Protein AF-A0A7S3Y8W8-F1 (afdb_monomer_lite)

Organism: NCBI:txid91324

Sequence (110 aa):
PFAQHHRILQPPSGIPAGCDTPGVSMASREVLGEGTWRLPPSQFPADFIAEGVDQTRGWFYTLLVISVALFNTAPYKNVIATGIVLASDGRKMSKRLKNYTPPDELLNLH

Secondary structure (DSSP, 8-state):
--------PPPPS---TTSS-TTTTT------TTT-----GGG-SEEEEEEEGGGGGTHHHHHHHHHHHHHSS-SEEEEEEE-PPBPTTSSBP-TTTT-S--HHHHHTT-

pLDDT: mean 71.39, std 23.35, range [25.2, 94.06]

Structure (mmCIF, N/CA/C/O backbone):
data_AF-A0A7S3Y8W8-F1
#
_entry.id   AF-A0A7S3Y8W8-F1
#
loop_
_atom_site.group_PDB
_atom_site.id
_atom_site.type_symbol
_atom_site.label_atom_id
_atom_site.label_alt_id
_atom_site.label_comp_id
_atom_site.label_asym_id
_atom_site.label_entity_id
_atom_site.label_se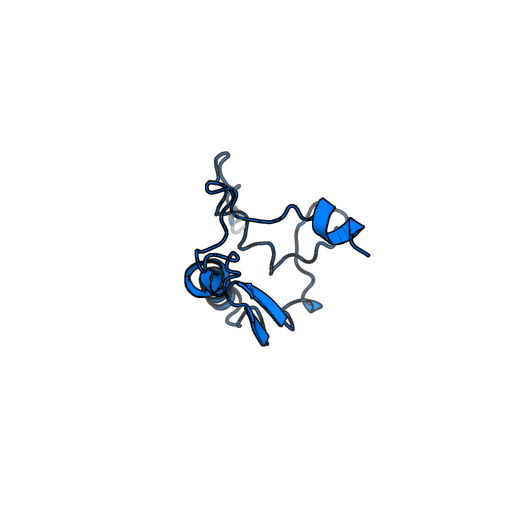q_id
_atom_site.pdbx_PDB_ins_code
_atom_site.Cartn_x
_atom_site.Cartn_y
_atom_site.Cartn_z
_atom_site.occupancy
_atom_site.B_iso_or_equiv
_atom_site.auth_seq_id
_atom_site.auth_comp_id
_atom_site.auth_asym_id
_atom_site.auth_atom_id
_atom_site.pdbx_PDB_model_num
ATOM 1 N N . PRO A 1 1 ? 0.796 9.414 46.613 1.00 37.84 1 PRO A N 1
ATOM 2 C CA . PRO A 1 1 ? 1.407 8.085 46.840 1.00 37.84 1 PRO A CA 1
ATOM 3 C C . PRO A 1 1 ? 0.694 6.985 46.028 1.00 37.84 1 PRO A C 1
ATOM 5 O O . PRO A 1 1 ? -0.237 6.387 46.543 1.00 37.84 1 PRO A O 1
ATOM 8 N N . PHE A 1 2 ? 1.076 6.805 44.752 1.00 26.61 2 PHE A N 1
ATOM 9 C CA . PHE A 1 2 ? 1.411 5.521 44.094 1.00 26.61 2 PHE A CA 1
ATOM 10 C C . PHE A 1 2 ? 1.720 5.790 42.595 1.00 26.61 2 PHE A C 1
ATOM 12 O O . PHE A 1 2 ? 0.824 6.094 41.818 1.00 26.61 2 PHE A O 1
ATOM 19 N N . ALA A 1 3 ? 3.018 5.775 42.258 1.00 30.55 3 ALA A N 1
ATOM 20 C CA . ALA A 1 3 ? 3.681 5.589 40.949 1.00 30.55 3 ALA A CA 1
ATOM 21 C C . ALA A 1 3 ? 3.063 6.213 39.669 1.00 30.55 3 ALA A C 1
ATOM 23 O O . ALA A 1 3 ? 2.255 5.613 38.973 1.00 30.55 3 ALA A O 1
ATOM 24 N N . GLN A 1 4 ? 3.489 7.415 39.267 1.00 38.75 4 GLN A N 1
ATOM 25 C CA . GLN A 1 4 ? 4.449 7.616 38.160 1.00 38.75 4 GLN A CA 1
ATOM 26 C C . GLN A 1 4 ? 5.259 6.364 37.760 1.00 38.75 4 GLN A C 1
ATOM 28 O O . GLN A 1 4 ? 6.075 5.925 38.559 1.00 38.75 4 GLN A O 1
ATOM 33 N N . HIS A 1 5 ? 5.092 5.866 36.522 1.00 31.88 5 HIS A N 1
ATOM 34 C CA . HIS A 1 5 ? 6.131 5.336 35.603 1.00 31.88 5 HIS A CA 1
ATOM 35 C C . HIS A 1 5 ? 5.506 4.491 34.470 1.00 31.88 5 HIS A C 1
ATOM 37 O O . HIS A 1 5 ? 5.508 3.269 34.515 1.00 31.88 5 HIS A O 1
ATOM 43 N N . HIS A 1 6 ? 5.066 5.137 33.388 1.00 30.08 6 HIS A N 1
ATOM 44 C CA . HIS A 1 6 ? 5.037 4.499 32.067 1.00 30.08 6 HIS A CA 1
ATOM 45 C C . HIS A 1 6 ? 5.811 5.395 31.107 1.00 30.08 6 HIS A C 1
ATOM 47 O O . HIS A 1 6 ? 5.281 6.276 30.437 1.00 30.08 6 HIS A O 1
ATOM 53 N N . ARG A 1 7 ? 7.132 5.214 31.150 1.00 25.20 7 ARG A N 1
ATOM 54 C CA . ARG A 1 7 ? 8.101 5.816 30.242 1.00 25.20 7 ARG A CA 1
ATOM 55 C C . ARG A 1 7 ? 7.821 5.253 28.847 1.00 25.20 7 ARG A C 1
ATOM 57 O O . ARG A 1 7 ? 8.184 4.114 28.572 1.00 25.20 7 ARG A O 1
ATOM 64 N N . ILE A 1 8 ? 7.172 6.029 27.980 1.00 35.06 8 ILE A N 1
ATOM 65 C CA . ILE A 1 8 ? 7.236 5.766 26.541 1.00 35.06 8 ILE A CA 1
ATOM 66 C C . ILE A 1 8 ? 8.692 6.023 26.162 1.00 35.06 8 ILE A C 1
ATOM 68 O O . ILE A 1 8 ? 9.190 7.143 26.275 1.00 35.06 8 ILE A O 1
ATOM 72 N N . LEU A 1 9 ? 9.400 4.943 25.851 1.00 35.66 9 LEU A N 1
ATOM 73 C CA . LEU A 1 9 ? 10.783 4.971 25.409 1.00 35.66 9 LEU A CA 1
ATOM 74 C C . LEU A 1 9 ? 10.871 5.903 24.196 1.00 35.66 9 LEU A C 1
ATOM 76 O O . LEU A 1 9 ? 10.169 5.697 23.207 1.00 35.66 9 LEU A O 1
ATOM 80 N N . GLN A 1 10 ? 11.714 6.933 24.277 1.00 36.91 10 GLN A N 1
ATOM 81 C CA . GLN A 1 10 ? 12.126 7.649 23.075 1.00 36.91 10 GLN A CA 1
ATOM 82 C C . GLN A 1 10 ? 12.764 6.625 22.126 1.00 36.91 10 GLN A C 1
ATOM 84 O O . GLN A 1 10 ? 13.590 5.827 22.588 1.00 36.91 10 GLN A O 1
ATOM 89 N N . PRO A 1 11 ? 12.394 6.596 20.836 1.00 39.81 11 PRO A N 1
ATOM 90 C CA . PRO A 1 11 ? 13.070 5.724 19.893 1.00 39.81 11 PRO A CA 1
ATOM 91 C C . PRO A 1 11 ? 14.560 6.106 19.838 1.00 39.81 11 PRO A C 1
ATOM 93 O O . PRO A 1 11 ? 14.874 7.296 19.735 1.00 39.81 11 PRO A O 1
ATOM 96 N N . PRO A 1 12 ? 15.489 5.139 19.933 1.00 35.09 12 PRO A N 1
ATOM 97 C CA . PRO A 1 12 ? 16.913 5.425 19.838 1.00 35.09 12 PRO A CA 1
ATOM 98 C C . PRO A 1 12 ? 17.249 5.997 18.455 1.00 35.09 12 PRO A C 1
ATOM 100 O O . PRO A 1 12 ? 16.718 5.564 17.431 1.00 35.09 12 PRO A O 1
ATOM 103 N N . SER A 1 13 ? 18.148 6.979 18.431 1.00 41.50 13 SER A N 1
ATOM 104 C CA . SER A 1 13 ? 18.689 7.585 17.216 1.00 41.50 13 SER A CA 1
ATOM 105 C C . SER A 1 13 ? 19.415 6.528 16.377 1.00 41.50 13 SER A C 1
ATOM 107 O O . SER A 1 13 ? 20.529 6.130 16.715 1.00 41.50 13 SER A O 1
ATOM 109 N N . GLY A 1 14 ? 18.776 6.056 15.305 1.00 46.47 14 GLY A N 1
ATOM 110 C CA . GLY A 1 14 ? 19.354 5.050 14.404 1.00 46.47 14 GLY A CA 1
ATOM 111 C C . GLY A 1 14 ? 18.344 4.083 13.789 1.00 46.47 14 GLY A C 1
ATOM 112 O O . GLY A 1 14 ? 18.659 2.910 13.607 1.00 46.47 14 GLY A O 1
ATOM 113 N N . ILE A 1 15 ? 17.128 4.542 13.496 1.00 44.66 15 ILE A N 1
ATOM 114 C CA . ILE A 1 15 ? 16.093 3.700 12.902 1.00 44.66 15 ILE A CA 1
ATOM 115 C C . ILE A 1 15 ? 16.421 3.422 11.416 1.00 44.66 15 ILE A C 1
ATOM 117 O O . ILE A 1 15 ? 16.623 4.368 10.654 1.00 44.66 15 ILE A O 1
ATOM 121 N N . PRO A 1 16 ? 16.477 2.150 10.970 1.00 35.19 16 PRO A N 1
ATOM 122 C CA . PRO A 1 16 ? 16.661 1.819 9.560 1.00 35.19 16 PRO A CA 1
ATOM 123 C C . PRO A 1 16 ? 15.458 2.307 8.743 1.00 35.19 16 PRO A C 1
ATOM 125 O O . PRO A 1 16 ? 14.317 2.123 9.157 1.00 35.19 16 PRO A O 1
ATOM 128 N N . ALA A 1 17 ? 15.712 2.868 7.557 1.00 43.25 17 ALA A N 1
ATOM 129 C CA . ALA A 1 17 ? 14.753 3.568 6.683 1.00 43.25 17 ALA A CA 1
ATOM 130 C C . ALA A 1 17 ? 13.487 2.779 6.244 1.00 43.25 17 ALA A C 1
ATOM 132 O O . ALA A 1 17 ? 12.694 3.279 5.454 1.00 43.25 17 ALA A O 1
ATOM 133 N N . GLY A 1 18 ? 13.284 1.550 6.731 1.00 37.81 18 GLY A N 1
ATOM 134 C CA . GLY A 1 18 ? 12.062 0.754 6.558 1.00 37.81 18 GLY A CA 1
ATOM 135 C C . GLY A 1 18 ? 11.127 0.727 7.778 1.00 37.81 18 GLY A C 1
ATOM 136 O O . GLY A 1 18 ? 10.126 0.021 7.752 1.00 37.81 18 GLY A O 1
ATOM 137 N N . CYS A 1 19 ? 11.453 1.442 8.858 1.00 38.16 19 CYS A N 1
ATOM 138 C CA . CYS A 1 19 ? 10.683 1.465 10.109 1.00 38.16 19 CYS A CA 1
ATOM 139 C C . CYS A 1 19 ? 9.797 2.721 10.259 1.00 38.16 19 CYS A C 1
ATOM 141 O O . CYS A 1 19 ? 8.953 2.768 11.149 1.00 38.16 19 CYS A O 1
ATOM 143 N N . ASP A 1 20 ? 9.902 3.704 9.363 1.00 41.28 20 ASP A N 1
ATOM 144 C CA . ASP A 1 20 ? 9.095 4.935 9.439 1.00 41.28 20 ASP A CA 1
ATOM 145 C C . ASP A 1 20 ? 7.639 4.760 8.967 1.00 41.28 20 ASP A C 1
ATOM 147 O O . ASP A 1 20 ? 6.811 5.659 9.108 1.00 41.28 20 ASP A O 1
ATOM 151 N N . THR A 1 21 ? 7.277 3.604 8.413 1.00 48.03 21 THR A N 1
ATOM 152 C CA . THR A 1 21 ? 5.983 3.438 7.738 1.00 48.03 21 THR A CA 1
ATOM 153 C C . THR A 1 21 ? 4.782 3.062 8.621 1.00 48.03 21 THR A C 1
ATOM 155 O O . THR A 1 21 ? 3.674 3.437 8.235 1.00 48.03 21 THR A O 1
ATOM 158 N N . PRO A 1 22 ? 4.875 2.409 9.806 1.00 41.25 22 PRO A N 1
ATOM 159 C CA . PRO A 1 22 ? 3.668 2.069 10.573 1.00 41.25 22 PRO A CA 1
ATOM 160 C C . PRO A 1 22 ? 2.848 3.305 10.976 1.00 41.25 22 PRO A C 1
ATOM 162 O O . PRO A 1 22 ? 1.639 3.211 11.156 1.00 41.25 22 PRO A O 1
ATOM 165 N N . GLY A 1 23 ? 3.492 4.473 11.076 1.00 39.59 23 GLY A N 1
ATOM 166 C CA . GLY A 1 23 ? 2.839 5.727 11.444 1.00 39.59 23 GLY A CA 1
ATOM 167 C C . GLY A 1 23 ? 2.021 6.380 10.330 1.00 39.59 23 GLY A C 1
ATOM 168 O O . GLY A 1 23 ? 1.157 7.187 10.639 1.00 39.59 23 GLY A O 1
ATOM 169 N N . VAL A 1 24 ? 2.232 6.049 9.050 1.00 45.81 24 VAL A N 1
ATOM 170 C CA . VAL A 1 24 ? 1.633 6.832 7.947 1.00 45.81 24 VAL A CA 1
ATOM 171 C C . VAL A 1 24 ? 0.131 6.560 7.791 1.00 45.81 24 VAL A C 1
ATOM 173 O O . VAL A 1 24 ? -0.632 7.483 7.529 1.00 45.81 24 VAL A O 1
ATOM 176 N N . SER A 1 25 ? -0.332 5.333 8.055 1.00 42.06 25 SER A N 1
ATOM 177 C CA . SER A 1 25 ? -1.772 5.012 8.069 1.00 42.06 25 SER A CA 1
ATOM 178 C C . SER A 1 25 ? -2.460 5.470 9.360 1.00 42.06 25 SER A C 1
ATOM 180 O O . SER A 1 25 ? -3.680 5.577 9.400 1.00 42.06 25 SER A O 1
ATOM 182 N N . MET A 1 26 ? -1.680 5.720 10.412 1.00 43.25 26 MET A N 1
ATOM 183 C CA . MET A 1 26 ? -2.128 6.152 11.735 1.00 43.25 26 MET A CA 1
ATOM 184 C C . MET A 1 26 ? -1.761 7.618 12.000 1.00 43.25 26 MET A C 1
ATOM 186 O O . MET A 1 26 ? -1.614 8.019 13.147 1.00 43.25 26 MET A O 1
ATOM 190 N N . ALA A 1 27 ? -1.587 8.448 10.974 1.00 44.88 27 ALA A N 1
ATOM 191 C CA . ALA A 1 27 ? -1.291 9.859 11.187 1.00 44.88 27 ALA A CA 1
ATOM 192 C C . ALA A 1 27 ? -1.805 10.713 10.028 1.00 44.88 27 ALA A C 1
ATOM 194 O O . ALA A 1 27 ? -1.011 11.233 9.242 1.00 44.88 27 ALA A O 1
ATOM 195 N N . SER A 1 28 ? -3.121 10.944 9.941 1.00 46.56 28 SER A N 1
ATOM 196 C CA . SER A 1 28 ? -3.532 12.242 9.395 1.00 46.56 28 SER A CA 1
ATOM 197 C C . SER A 1 28 ? -3.226 13.274 10.483 1.00 46.56 28 SER A C 1
ATOM 199 O O . SER A 1 28 ? -3.721 13.217 11.606 1.00 46.56 28 SER A O 1
ATOM 201 N N . ARG A 1 29 ? -2.232 14.112 10.197 1.00 46.84 29 ARG A N 1
ATOM 202 C CA . ARG A 1 29 ? -1.566 14.960 11.185 1.00 46.84 29 ARG A CA 1
ATOM 203 C C . ARG A 1 29 ? -2.459 16.148 11.510 1.00 46.84 29 ARG A C 1
ATOM 205 O O . ARG A 1 29 ? -2.615 17.031 10.676 1.00 46.84 29 ARG A O 1
ATOM 212 N N . GLU A 1 30 ? -2.965 16.203 12.732 1.00 46.75 30 GLU A N 1
ATOM 213 C CA . GLU A 1 30 ? -3.500 17.433 13.302 1.00 46.75 30 GLU A CA 1
ATOM 214 C C . GLU A 1 30 ? -2.569 17.866 14.436 1.00 46.75 30 GLU A C 1
ATOM 216 O O . GLU A 1 30 ? -2.357 17.134 15.405 1.00 46.75 30 GLU A O 1
ATOM 221 N N . VAL A 1 31 ? -1.931 19.029 14.279 1.00 48.44 31 VAL A N 1
ATOM 222 C CA . VAL A 1 31 ? -1.141 19.643 15.351 1.00 48.44 31 VAL A CA 1
ATOM 223 C C . VAL A 1 31 ? -2.139 20.300 16.292 1.00 48.44 31 VAL A C 1
ATOM 225 O O . VAL A 1 31 ? -2.433 21.487 16.174 1.00 48.44 31 VAL A O 1
ATOM 228 N N . LEU A 1 32 ? -2.687 19.518 17.220 1.00 45.47 32 LEU A N 1
ATOM 229 C CA . LEU A 1 32 ? -3.290 20.098 18.409 1.00 45.47 32 LEU A CA 1
ATOM 230 C C . LEU A 1 32 ? -2.127 20.759 19.150 1.00 45.47 32 LEU A C 1
ATOM 232 O O . LEU A 1 32 ? -1.188 20.078 19.570 1.00 45.47 32 LEU A O 1
ATOM 236 N N . GLY A 1 33 ? -2.116 22.097 19.160 1.00 45.78 33 GLY A N 1
ATOM 237 C CA . GLY A 1 33 ? -1.098 22.890 19.849 1.00 45.78 33 GLY A CA 1
ATOM 238 C C . GLY A 1 33 ? -0.836 22.296 21.231 1.00 45.78 33 GLY A C 1
ATOM 239 O O . GLY A 1 33 ? -1.769 21.775 21.831 1.00 45.78 33 GLY A O 1
ATOM 240 N N . GLU A 1 34 ? 0.421 22.339 21.684 1.00 40.91 34 GLU A N 1
ATOM 241 C CA . GLU A 1 34 ? 0.983 21.558 22.808 1.00 40.91 34 GLU A CA 1
ATOM 242 C C . GLU A 1 34 ? 1.672 20.234 22.397 1.00 40.91 34 GLU A C 1
ATOM 244 O O . GLU A 1 34 ? 1.531 19.234 23.088 1.00 40.91 34 GLU A O 1
ATOM 249 N N . GLY A 1 35 ? 2.423 20.179 21.284 1.00 50.34 35 GLY A N 1
ATOM 250 C CA . GLY A 1 35 ? 3.503 19.188 21.053 1.00 50.34 35 GLY A CA 1
ATOM 251 C C . GLY A 1 35 ? 3.177 17.693 21.244 1.00 50.34 35 GLY A C 1
ATOM 252 O O . GLY A 1 35 ? 4.092 16.881 21.399 1.00 50.34 35 GLY A O 1
ATOM 253 N N . THR A 1 36 ? 1.899 17.316 21.262 1.00 47.00 36 THR A N 1
ATOM 254 C CA . THR A 1 36 ? 1.427 15.975 21.599 1.00 47.00 36 THR A CA 1
ATOM 255 C C . THR A 1 36 ? 0.841 15.330 20.354 1.00 47.00 36 THR A C 1
ATOM 257 O O . THR A 1 36 ? -0.157 15.768 19.793 1.00 47.00 36 THR A O 1
ATOM 260 N N . TRP A 1 37 ? 1.494 14.264 19.896 1.00 52.66 37 TRP A N 1
ATOM 261 C CA . TRP A 1 37 ? 1.095 13.526 18.702 1.00 52.66 37 TRP A CA 1
ATOM 262 C C . TRP A 1 37 ? 0.005 12.520 19.066 1.00 52.66 37 TRP A C 1
ATOM 264 O O . TRP A 1 37 ? 0.295 11.435 19.575 1.00 52.66 37 TRP A O 1
ATOM 274 N N . ARG A 1 38 ? -1.259 12.879 18.842 1.00 52.94 38 ARG A N 1
ATOM 275 C CA . ARG A 1 38 ? -2.385 11.951 18.983 1.00 52.94 38 ARG A CA 1
ATOM 276 C C . ARG A 1 38 ? -3.221 11.951 17.718 1.00 52.94 38 ARG A C 1
ATOM 278 O O . ARG A 1 38 ? -3.529 13.003 17.174 1.00 52.94 38 ARG A O 1
ATOM 285 N N . LEU A 1 39 ? -3.6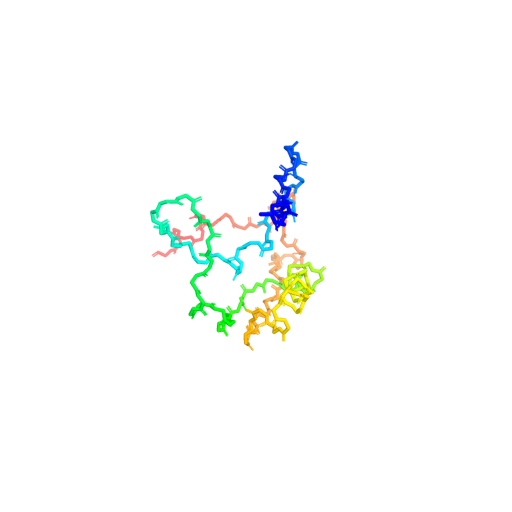06 10.755 17.292 1.00 53.88 39 LEU A N 1
ATOM 286 C CA . LEU A 1 39 ? -4.674 10.590 16.323 1.00 53.88 39 LEU A CA 1
ATOM 287 C C . LEU A 1 39 ? -5.985 11.100 16.922 1.00 53.88 39 LEU A C 1
ATOM 289 O O . LEU A 1 39 ? -6.341 10.653 18.020 1.00 53.88 39 LEU A O 1
ATOM 293 N N . PRO A 1 40 ? -6.730 11.976 16.233 1.00 56.62 40 PRO A N 1
ATOM 294 C CA . PRO A 1 40 ? -8.103 12.228 16.619 1.00 56.62 40 PRO A CA 1
ATOM 295 C C . PRO A 1 40 ? -8.902 10.920 16.448 1.00 56.62 40 PRO A C 1
ATOM 297 O O . PRO A 1 40 ? -8.798 10.260 15.409 1.00 56.62 40 PRO A O 1
ATOM 300 N N . PRO A 1 41 ? -9.699 10.510 17.452 1.00 61.56 41 PRO A N 1
ATOM 301 C CA . PRO A 1 41 ? -10.394 9.220 17.441 1.00 61.56 41 PRO A CA 1
ATOM 302 C C . PRO A 1 41 ? -11.383 9.045 16.275 1.00 61.56 41 PRO A C 1
ATOM 304 O O . PRO A 1 41 ? -11.795 7.926 15.998 1.00 61.56 41 PRO A O 1
ATOM 307 N N . SER A 1 42 ? -11.743 10.120 15.568 1.00 70.75 42 SER A N 1
ATOM 308 C CA . SER A 1 42 ? -12.631 10.097 14.399 1.00 70.75 42 SER A CA 1
ATOM 309 C C . SER A 1 42 ? -11.992 9.564 13.111 1.00 70.75 42 SER A C 1
ATOM 311 O O . SER A 1 42 ? -12.713 9.333 12.145 1.00 70.75 42 SER A O 1
ATOM 313 N N . GLN A 1 43 ? -10.671 9.372 13.069 1.00 74.56 43 GLN A N 1
ATOM 314 C CA . GLN A 1 43 ? -9.950 8.969 11.851 1.00 74.56 43 GLN A CA 1
ATOM 315 C C . GLN A 1 43 ? -9.556 7.485 11.820 1.00 74.56 43 GLN A C 1
ATOM 317 O O . GLN A 1 43 ? -8.940 7.026 10.860 1.00 74.56 43 GLN A O 1
ATOM 322 N N . PHE A 1 44 ? -9.902 6.724 12.860 1.00 82.44 44 PHE A N 1
ATOM 323 C CA . PHE A 1 44 ? -9.611 5.298 12.959 1.00 82.44 44 PHE A CA 1
ATOM 324 C C . PHE A 1 44 ? -10.904 4.501 13.197 1.00 82.44 44 PHE A C 1
ATOM 326 O O . PHE A 1 44 ? -11.671 4.858 14.094 1.00 82.44 44 PHE A O 1
ATOM 333 N N . PRO A 1 45 ? -11.145 3.398 12.464 1.00 88.38 45 PRO A N 1
ATOM 334 C CA . PRO A 1 45 ? -10.314 2.834 11.393 1.00 88.38 45 PRO A CA 1
ATOM 335 C C . PRO A 1 45 ? -10.456 3.587 10.059 1.00 88.38 45 PRO A C 1
ATOM 337 O O . PRO A 1 45 ? -11.526 4.115 9.752 1.00 88.38 45 PRO A O 1
ATOM 340 N N . ALA A 1 46 ? -9.392 3.586 9.249 1.00 87.50 46 ALA A N 1
ATOM 341 C CA . ALA A 1 46 ? -9.363 4.253 7.948 1.00 87.50 46 ALA A CA 1
ATOM 342 C C . ALA A 1 46 ? -10.360 3.622 6.960 1.00 87.50 46 ALA A C 1
ATOM 344 O O . ALA A 1 46 ? -10.544 2.403 6.937 1.00 87.50 46 ALA A O 1
ATOM 345 N N . ASP A 1 47 ? -10.989 4.427 6.103 1.00 88.44 47 ASP A N 1
ATOM 346 C CA . ASP A 1 47 ? -11.975 3.904 5.152 1.00 88.44 47 ASP A CA 1
ATOM 347 C C . ASP A 1 47 ? -11.337 3.081 4.026 1.00 88.44 47 ASP A C 1
ATOM 349 O O . ASP A 1 47 ? -11.898 2.055 3.635 1.00 88.44 47 ASP A O 1
ATOM 353 N N . PHE A 1 48 ? -10.155 3.469 3.536 1.00 89.25 48 PHE A N 1
ATOM 354 C CA . PHE A 1 48 ? -9.412 2.695 2.543 1.00 89.25 48 PHE A CA 1
ATOM 355 C C . PHE A 1 48 ? -7.893 2.899 2.629 1.00 89.25 48 PHE A C 1
ATOM 357 O O . PHE A 1 48 ? -7.414 3.923 3.110 1.00 89.25 48 PHE A O 1
ATOM 364 N N . ILE A 1 49 ? -7.145 1.929 2.102 1.00 90.75 49 ILE A N 1
ATOM 365 C CA . ILE A 1 49 ? -5.710 2.017 1.807 1.00 90.75 49 ILE A CA 1
ATOM 366 C C . ILE A 1 49 ? -5.461 1.478 0.393 1.00 90.75 49 ILE A C 1
ATOM 368 O O . ILE A 1 49 ? -6.100 0.506 -0.015 1.00 90.75 49 ILE A O 1
ATOM 372 N N . ALA A 1 50 ? -4.569 2.111 -0.371 1.00 92.38 50 ALA A N 1
ATOM 373 C CA . ALA A 1 50 ? -4.283 1.731 -1.753 1.00 92.38 50 ALA A CA 1
ATOM 374 C C . ALA A 1 50 ? -2.775 1.721 -2.012 1.00 92.38 50 ALA A C 1
ATOM 376 O O . ALA A 1 50 ? -2.152 2.775 -2.019 1.00 92.38 50 ALA A O 1
ATOM 377 N N . GLU A 1 51 ? -2.199 0.539 -2.222 1.00 93.81 51 GLU A N 1
ATOM 378 C CA . GLU A 1 51 ? -0.753 0.357 -2.406 1.00 93.81 51 GLU A CA 1
ATOM 379 C C . GLU A 1 51 ? -0.443 -0.861 -3.287 1.00 93.81 51 GLU A C 1
ATOM 381 O O . GLU A 1 51 ? -1.323 -1.666 -3.604 1.00 93.81 51 GLU A O 1
ATOM 386 N N . GLY A 1 52 ? 0.827 -1.011 -3.671 1.00 92.25 52 GLY A N 1
ATOM 387 C CA . GLY A 1 52 ? 1.319 -2.169 -4.422 1.00 92.25 52 GLY A CA 1
ATOM 388 C C . GLY A 1 52 ? 1.151 -3.499 -3.679 1.00 92.25 52 GLY A C 1
ATOM 389 O O . GLY A 1 52 ? 1.270 -3.582 -2.455 1.00 92.25 52 GLY A O 1
ATOM 390 N N . VAL A 1 53 ? 0.908 -4.580 -4.425 1.00 92.38 53 VAL A N 1
ATOM 391 C CA . VAL A 1 53 ? 0.702 -5.942 -3.892 1.00 92.38 53 VAL A CA 1
ATOM 392 C C . VAL A 1 53 ? 1.870 -6.455 -3.038 1.00 92.38 53 VAL A C 1
ATOM 394 O O . VAL A 1 53 ? 1.680 -7.283 -2.144 1.00 92.38 53 VAL A O 1
ATOM 397 N N . ASP A 1 54 ? 3.080 -5.942 -3.255 1.00 89.69 54 ASP A N 1
ATOM 398 C CA . ASP A 1 54 ? 4.265 -6.243 -2.451 1.00 89.69 54 ASP A CA 1
ATOM 399 C C . ASP A 1 54 ? 4.132 -5.798 -0.983 1.00 89.69 54 ASP A C 1
ATOM 401 O O . ASP A 1 54 ? 4.775 -6.381 -0.107 1.00 89.69 54 ASP A O 1
ATOM 405 N N . GLN A 1 55 ? 3.228 -4.861 -0.680 1.00 90.88 55 GLN A N 1
ATOM 406 C CA . GLN A 1 55 ? 2.973 -4.380 0.681 1.00 90.88 55 GLN A CA 1
ATOM 407 C C . GLN A 1 55 ? 2.160 -5.352 1.548 1.00 90.88 55 GLN A C 1
ATOM 409 O O . GLN A 1 55 ? 2.135 -5.207 2.772 1.00 90.88 55 GLN A O 1
ATOM 414 N N . THR A 1 56 ? 1.581 -6.405 0.962 1.00 88.94 56 THR A N 1
ATOM 415 C CA . THR A 1 56 ? 0.867 -7.467 1.701 1.00 88.94 56 THR A CA 1
ATOM 416 C C . THR A 1 56 ? 1.753 -8.203 2.706 1.00 88.94 56 THR A C 1
ATOM 418 O O . THR A 1 56 ? 1.288 -8.591 3.775 1.00 88.94 56 THR A O 1
ATOM 421 N N . ARG A 1 57 ? 3.045 -8.358 2.394 1.00 89.25 57 ARG A N 1
ATOM 422 C CA . ARG A 1 57 ? 4.050 -8.981 3.275 1.00 89.25 57 ARG A CA 1
ATOM 423 C C . ARG A 1 57 ? 4.868 -7.969 4.077 1.00 89.25 57 ARG A C 1
ATOM 425 O O . ARG A 1 57 ? 5.781 -8.364 4.796 1.00 89.25 57 ARG A O 1
ATOM 432 N N . GLY A 1 58 ? 4.574 -6.685 3.914 1.00 89.81 58 GLY A N 1
ATOM 433 C CA . GLY A 1 58 ? 5.249 -5.594 4.595 1.00 89.81 58 GLY A CA 1
ATOM 434 C C . GLY A 1 58 ? 4.238 -4.789 5.386 1.00 89.81 58 GLY A C 1
ATOM 435 O O . GLY A 1 58 ? 3.781 -5.203 6.453 1.00 89.81 58 GLY A O 1
ATOM 436 N N . TRP A 1 59 ? 3.895 -3.628 4.845 1.00 88.12 59 TRP A N 1
ATOM 437 C CA . TRP A 1 59 ? 3.177 -2.602 5.577 1.00 88.12 59 TRP A CA 1
ATOM 438 C C . TRP A 1 59 ? 1.766 -3.007 6.022 1.00 88.12 59 TRP A C 1
ATOM 440 O O . TRP A 1 59 ? 1.378 -2.723 7.153 1.00 88.12 59 TRP A O 1
ATOM 450 N N . PHE A 1 60 ? 1.012 -3.741 5.199 1.00 91.44 60 PHE A N 1
ATOM 451 C CA . PHE A 1 60 ? -0.344 -4.165 5.571 1.00 91.44 60 PHE A CA 1
ATOM 452 C C . PHE A 1 60 ? -0.348 -5.081 6.795 1.00 91.44 60 PHE A C 1
ATOM 454 O O . PHE A 1 60 ? -1.219 -4.953 7.657 1.00 91.44 60 PHE A O 1
ATOM 461 N N . TYR A 1 61 ? 0.641 -5.975 6.875 1.00 91.06 61 TYR A N 1
ATOM 462 C CA . TYR A 1 61 ? 0.782 -6.923 7.972 1.00 91.06 61 TYR A CA 1
ATOM 463 C C . TYR A 1 61 ? 1.171 -6.224 9.274 1.00 91.06 61 TYR A C 1
ATOM 465 O O . TYR A 1 61 ? 0.545 -6.452 10.310 1.00 91.06 61 TYR A O 1
ATOM 473 N N . THR A 1 62 ? 2.174 -5.343 9.232 1.00 92.00 62 THR A N 1
ATOM 474 C CA . THR A 1 62 ? 2.637 -4.645 10.439 1.00 92.00 62 THR A CA 1
ATOM 475 C C . THR A 1 62 ? 1.564 -3.717 10.997 1.00 92.00 62 THR A C 1
ATOM 477 O O . THR A 1 62 ? 1.343 -3.718 12.208 1.00 92.00 62 THR A O 1
ATOM 480 N N . LEU A 1 63 ? 0.834 -3.002 10.132 1.00 90.62 63 LEU A N 1
ATOM 481 C CA . LEU A 1 63 ? -0.316 -2.193 10.540 1.00 90.62 63 LEU A CA 1
ATOM 482 C C . LEU A 1 63 ? -1.389 -3.039 11.225 1.00 90.62 63 LEU A C 1
ATOM 484 O O . LEU A 1 63 ? -1.871 -2.662 12.292 1.00 90.62 63 LEU A O 1
ATOM 488 N N . LEU A 1 64 ? -1.752 -4.184 10.638 1.00 91.94 64 LEU A N 1
ATOM 489 C CA . LEU A 1 64 ? -2.789 -5.051 11.190 1.00 91.94 64 LEU A CA 1
ATOM 490 C C . LEU A 1 64 ? -2.403 -5.575 12.578 1.00 91.94 64 LEU A C 1
ATOM 492 O O . LEU A 1 64 ? -3.197 -5.470 13.510 1.00 91.94 64 LEU A O 1
ATOM 496 N N . VAL A 1 65 ? -1.177 -6.084 12.734 1.00 93.25 65 VAL A N 1
ATOM 497 C CA . VAL A 1 65 ? -0.699 -6.647 14.006 1.00 93.25 65 VAL A CA 1
ATOM 498 C C . VAL A 1 65 ? -0.654 -5.586 15.103 1.00 93.25 65 VAL A C 1
ATOM 500 O O . VAL A 1 65 ? -1.167 -5.822 16.194 1.00 93.25 65 VAL A O 1
ATOM 503 N N . ILE A 1 66 ? -0.087 -4.409 14.823 1.00 91.88 66 ILE A N 1
ATOM 504 C CA . ILE A 1 66 ? 0.009 -3.323 15.812 1.00 91.88 66 ILE A CA 1
ATOM 505 C C . ILE A 1 66 ? -1.389 -2.831 16.203 1.00 91.88 66 ILE A C 1
ATOM 507 O O . ILE A 1 66 ? -1.682 -2.658 17.385 1.00 91.88 66 ILE A O 1
ATOM 511 N N . SER A 1 67 ? -2.268 -2.642 15.221 1.00 91.25 67 SER A N 1
ATOM 512 C CA . SER A 1 67 ? -3.624 -2.143 15.440 1.00 91.25 67 SER A CA 1
ATOM 513 C C . SER A 1 67 ? -4.475 -3.100 16.271 1.00 91.25 67 SER A C 1
ATOM 515 O O . SER A 1 67 ? -5.137 -2.681 17.220 1.00 91.25 67 SER A O 1
ATOM 517 N N . VAL A 1 68 ? -4.426 -4.399 15.967 1.00 92.31 68 VAL A N 1
ATOM 518 C CA . VAL A 1 68 ? -5.149 -5.414 16.742 1.00 92.31 68 VAL A CA 1
ATOM 519 C C . VAL A 1 68 ? -4.557 -5.544 18.146 1.00 92.31 68 VAL A C 1
ATOM 521 O O . VAL A 1 68 ? -5.312 -5.640 19.108 1.00 92.31 68 VAL A O 1
ATOM 524 N N . ALA A 1 69 ? -3.232 -5.464 18.294 1.00 92.69 69 ALA A N 1
ATOM 525 C CA . ALA A 1 69 ? -2.584 -5.538 19.602 1.00 92.69 69 ALA A CA 1
ATOM 526 C C . ALA A 1 69 ? -2.927 -4.353 20.525 1.00 92.69 69 ALA A C 1
ATOM 528 O O . ALA A 1 69 ? -3.053 -4.544 21.732 1.00 92.69 69 ALA A O 1
ATOM 529 N N . LEU A 1 70 ? -3.072 -3.140 19.980 1.00 88.50 70 LEU A N 1
ATOM 530 C CA . LEU A 1 70 ? -3.328 -1.929 20.770 1.00 88.50 70 LEU A CA 1
ATOM 531 C C . LEU A 1 70 ? -4.818 -1.599 20.928 1.00 88.50 70 LEU A C 1
ATOM 533 O O . LEU A 1 70 ? -5.228 -1.120 21.983 1.00 88.50 70 LEU A O 1
ATOM 537 N N . PHE A 1 71 ? -5.619 -1.830 19.887 1.00 88.31 71 PHE A N 1
ATOM 538 C CA . PHE A 1 71 ? -7.000 -1.339 19.790 1.00 88.31 71 PHE A CA 1
ATOM 539 C C . PHE A 1 71 ? -8.023 -2.442 19.496 1.00 88.31 71 PHE A C 1
ATOM 541 O O . PHE A 1 71 ? -9.211 -2.152 19.354 1.00 88.31 71 PHE A O 1
ATOM 548 N N . ASN A 1 72 ? -7.582 -3.702 19.377 1.00 91.00 72 ASN A N 1
ATOM 549 C CA . ASN A 1 72 ? -8.426 -4.858 19.058 1.00 91.00 72 ASN A CA 1
ATOM 550 C C . ASN A 1 72 ? -9.323 -4.644 17.819 1.00 91.00 72 ASN A C 1
ATOM 552 O O . ASN A 1 72 ? -10.442 -5.142 17.745 1.00 91.00 72 ASN A O 1
ATOM 556 N N . THR A 1 73 ? -8.847 -3.845 16.861 1.00 90.12 73 THR A N 1
ATOM 557 C CA . THR A 1 73 ? -9.584 -3.427 15.661 1.00 90.12 73 THR A CA 1
ATOM 558 C C . THR A 1 73 ? -8.623 -3.386 14.477 1.00 90.12 73 THR A C 1
ATOM 560 O O . THR A 1 73 ? -7.457 -3.015 14.633 1.00 90.12 73 THR A O 1
ATOM 563 N N . ALA A 1 74 ? -9.090 -3.780 13.290 1.00 91.75 74 ALA A N 1
ATOM 564 C CA . ALA A 1 74 ? -8.307 -3.675 12.060 1.00 91.75 74 ALA A CA 1
ATOM 565 C C . ALA A 1 74 ? -8.112 -2.198 11.659 1.00 91.75 74 ALA A C 1
ATOM 567 O O . ALA A 1 74 ? -9.038 -1.406 11.819 1.00 91.75 74 ALA A O 1
ATOM 568 N N . PRO A 1 75 ? -6.946 -1.807 11.119 1.00 90.00 75 PRO A N 1
ATOM 569 C CA . PRO A 1 75 ? -6.626 -0.396 10.905 1.00 90.00 75 PRO A CA 1
ATOM 570 C C . PRO A 1 75 ? -7.337 0.250 9.712 1.00 90.00 75 PRO A C 1
ATOM 572 O O . PRO A 1 75 ? -7.403 1.475 9.637 1.00 90.00 75 PRO A O 1
ATOM 575 N N . TYR A 1 76 ? -7.877 -0.552 8.794 1.00 91.94 76 TYR A N 1
ATOM 576 C CA . TYR A 1 76 ? -8.558 -0.106 7.582 1.00 91.94 76 TYR A CA 1
ATOM 577 C C . TYR A 1 76 ? -9.792 -0.971 7.295 1.00 91.94 76 TYR A C 1
ATOM 579 O O . TYR A 1 76 ? -9.821 -2.155 7.635 1.00 91.94 76 TYR A O 1
ATOM 587 N N . LYS A 1 77 ? -10.804 -0.384 6.646 1.00 91.81 77 LYS A N 1
ATOM 588 C CA . LYS A 1 77 ? -12.040 -1.070 6.231 1.00 91.81 77 LYS A CA 1
ATOM 589 C C . LYS A 1 77 ? -11.916 -1.705 4.845 1.00 91.81 77 LYS A C 1
ATOM 591 O O . LYS A 1 77 ? -12.414 -2.805 4.641 1.00 91.81 77 LYS A O 1
ATOM 596 N N . ASN A 1 78 ? -11.239 -1.031 3.910 1.00 93.25 78 ASN A N 1
ATOM 597 C CA . ASN A 1 78 ? -11.074 -1.481 2.525 1.00 93.25 78 ASN A CA 1
ATOM 598 C C . ASN A 1 78 ? -9.604 -1.413 2.082 1.00 93.25 78 ASN A C 1
ATOM 600 O O . ASN A 1 78 ? -8.870 -0.514 2.489 1.00 93.25 78 ASN A O 1
ATOM 604 N N . VAL A 1 79 ? -9.178 -2.337 1.216 1.00 93.12 79 VAL A N 1
ATOM 605 C CA . VAL A 1 79 ? -7.808 -2.395 0.673 1.00 93.12 79 VAL A CA 1
ATOM 606 C C . VAL A 1 79 ? -7.861 -2.507 -0.846 1.00 93.12 79 VAL A C 1
ATOM 608 O O . VAL A 1 79 ? -8.528 -3.391 -1.379 1.00 93.12 79 VAL A O 1
ATOM 611 N N . ILE A 1 80 ? -7.113 -1.651 -1.539 1.00 93.81 80 ILE A N 1
ATOM 612 C CA . ILE A 1 80 ? -6.865 -1.743 -2.979 1.00 93.81 80 ILE A CA 1
ATOM 613 C C . ILE A 1 80 ? -5.401 -2.147 -3.175 1.00 93.81 80 ILE A C 1
ATOM 615 O O . ILE A 1 80 ? -4.492 -1.370 -2.892 1.00 93.81 80 ILE A O 1
ATOM 619 N N . ALA A 1 81 ? -5.172 -3.368 -3.656 1.00 93.31 81 ALA A N 1
ATOM 620 C CA . ALA A 1 81 ? -3.834 -3.869 -3.961 1.00 93.31 81 ALA A CA 1
ATOM 621 C C . ALA A 1 81 ? -3.559 -3.753 -5.465 1.00 93.31 81 ALA A C 1
ATOM 623 O O . ALA A 1 81 ? -4.182 -4.451 -6.269 1.00 93.31 81 ALA A O 1
ATOM 624 N N . THR A 1 82 ? -2.635 -2.876 -5.856 1.00 94.06 82 THR A N 1
ATOM 625 C CA . THR A 1 82 ? -2.266 -2.682 -7.263 1.00 94.06 82 THR A CA 1
ATOM 626 C C . THR A 1 82 ? -1.194 -3.676 -7.715 1.00 94.06 82 THR A C 1
ATOM 628 O O . THR A 1 82 ? -0.370 -4.156 -6.933 1.00 94.06 82 THR A O 1
ATOM 631 N N . GLY A 1 83 ? -1.228 -4.029 -9.002 1.00 91.38 83 GLY A N 1
ATOM 632 C CA . GLY A 1 83 ? -0.242 -4.912 -9.621 1.00 91.38 83 GLY A CA 1
ATOM 633 C C . GLY A 1 83 ? 1.117 -4.240 -9.836 1.00 91.38 83 GLY A C 1
ATOM 634 O O . GLY A 1 83 ? 1.296 -3.043 -9.625 1.00 91.38 83 GLY A O 1
ATOM 635 N N . ILE A 1 84 ? 2.093 -5.021 -10.296 1.00 91.25 84 ILE A N 1
ATOM 636 C CA . ILE A 1 84 ? 3.436 -4.517 -10.599 1.00 91.25 84 ILE A CA 1
ATOM 637 C C . ILE A 1 84 ? 3.465 -3.972 -12.028 1.00 91.25 84 ILE A C 1
ATOM 639 O O . ILE A 1 84 ? 3.130 -4.686 -12.971 1.00 91.25 84 ILE A O 1
ATOM 643 N N . VAL A 1 85 ? 3.931 -2.734 -12.194 1.00 90.25 85 VAL A N 1
ATOM 644 C CA . VAL A 1 85 ? 4.156 -2.137 -13.516 1.00 90.25 85 VAL A CA 1
ATOM 645 C C . VAL A 1 85 ? 5.379 -2.776 -14.184 1.00 90.25 85 VAL A C 1
ATOM 647 O O . VAL A 1 85 ? 6.461 -2.881 -13.591 1.00 90.25 85 VAL A O 1
ATOM 650 N N . LEU A 1 86 ? 5.197 -3.202 -15.433 1.00 90.81 86 LEU A N 1
ATOM 651 C CA . LEU A 1 86 ? 6.235 -3.796 -16.270 1.00 90.81 86 LEU A CA 1
ATOM 652 C C . LEU A 1 86 ? 6.740 -2.781 -17.299 1.00 90.81 86 LEU A C 1
ATOM 654 O O . LEU A 1 86 ? 6.011 -1.883 -17.715 1.00 90.81 86 LEU A O 1
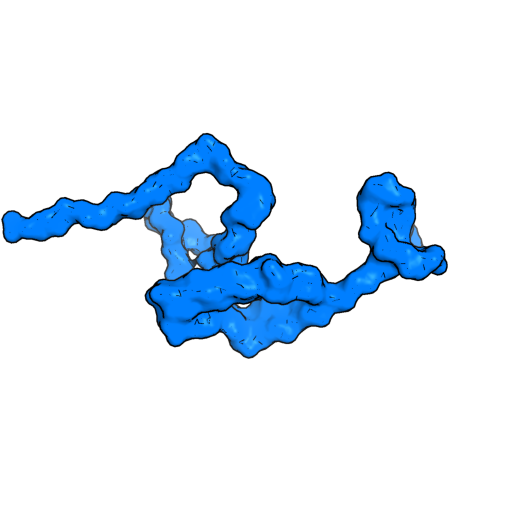ATOM 658 N N . ALA A 1 87 ? 7.997 -2.934 -17.699 1.00 89.00 87 ALA A N 1
ATOM 659 C CA . ALA A 1 87 ? 8.557 -2.217 -18.836 1.00 89.00 87 ALA A CA 1
ATOM 660 C C . ALA A 1 87 ? 8.096 -2.853 -20.163 1.00 89.00 87 ALA A C 1
ATOM 662 O O . ALA A 1 87 ? 7.519 -3.942 -20.177 1.00 89.00 87 ALA A O 1
ATOM 663 N N . SER A 1 88 ? 8.370 -2.191 -21.291 1.00 86.50 88 SER A N 1
ATOM 664 C CA . SER A 1 88 ? 7.990 -2.667 -22.634 1.00 86.50 88 SER A CA 1
ATOM 665 C C . SER A 1 88 ? 8.594 -4.025 -23.007 1.00 86.50 88 SER A C 1
ATOM 667 O O . SER A 1 88 ? 8.057 -4.736 -23.849 1.00 86.50 88 SER A O 1
ATOM 669 N N . ASP A 1 89 ? 9.690 -4.404 -22.354 1.00 86.25 89 ASP A N 1
ATOM 670 C CA . ASP A 1 89 ? 10.365 -5.693 -22.499 1.00 86.25 89 ASP A CA 1
ATOM 671 C C . ASP A 1 89 ? 9.784 -6.800 -21.594 1.00 86.25 89 ASP A C 1
ATOM 673 O O . ASP A 1 89 ? 10.321 -7.907 -21.543 1.00 86.25 89 ASP A O 1
ATOM 677 N N . GLY A 1 90 ? 8.718 -6.506 -20.842 1.00 87.88 90 GLY A N 1
ATOM 678 C CA . GLY A 1 90 ? 8.078 -7.428 -19.902 1.00 87.88 90 GLY A CA 1
ATOM 679 C C . GLY A 1 90 ? 8.840 -7.630 -18.588 1.00 87.88 90 GLY A C 1
ATOM 680 O O . GLY A 1 90 ? 8.366 -8.359 -17.715 1.00 87.88 90 GLY A O 1
ATOM 681 N N . ARG A 1 91 ? 10.002 -6.989 -18.392 1.00 89.38 91 ARG A N 1
ATOM 682 C CA . ARG A 1 91 ? 10.736 -7.049 -17.121 1.00 8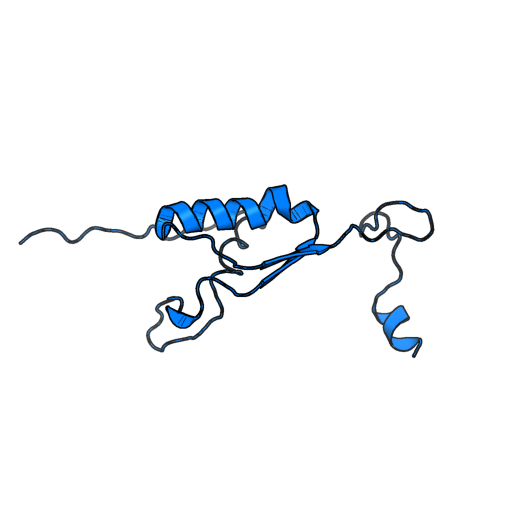9.38 91 ARG A CA 1
ATOM 683 C C . ARG A 1 91 ? 10.135 -6.076 -16.115 1.00 89.38 91 ARG A C 1
ATOM 685 O O . ARG A 1 91 ? 9.608 -5.021 -16.465 1.00 89.38 91 ARG A O 1
ATOM 692 N N . LYS A 1 92 ? 10.274 -6.403 -14.826 1.00 89.75 92 LYS A N 1
ATOM 693 C CA . LYS A 1 92 ? 9.894 -5.494 -13.739 1.00 89.75 92 LYS A CA 1
ATOM 694 C C . LYS A 1 92 ? 10.624 -4.160 -13.901 1.00 89.75 92 LYS A C 1
ATOM 696 O O . LYS A 1 92 ? 11.846 -4.125 -14.084 1.00 89.75 92 LYS A O 1
ATOM 701 N N . MET A 1 93 ? 9.876 -3.068 -13.801 1.00 90.75 93 MET A N 1
ATOM 702 C CA . MET A 1 93 ? 10.443 -1.730 -13.840 1.00 90.75 93 MET A CA 1
ATOM 703 C C . MET A 1 93 ? 11.374 -1.508 -12.637 1.00 90.75 93 MET A C 1
ATOM 705 O O . MET A 1 93 ? 11.030 -1.834 -11.498 1.00 90.75 93 MET A O 1
ATOM 709 N N . SER A 1 94 ? 12.577 -0.979 -12.868 1.00 88.50 94 SER A N 1
ATOM 710 C CA . SER A 1 94 ? 13.539 -0.707 -11.801 1.00 88.50 94 SER A CA 1
ATOM 711 C C . SER A 1 94 ? 14.431 0.497 -12.101 1.00 88.50 94 SER A C 1
ATOM 713 O O . SER A 1 94 ? 14.919 0.685 -13.216 1.00 88.50 94 SER A O 1
ATOM 715 N N . LYS A 1 95 ? 14.737 1.271 -11.053 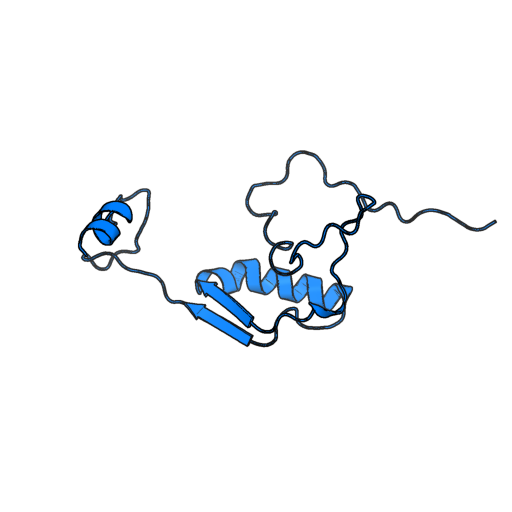1.00 87.06 95 LYS A N 1
ATOM 716 C CA . LYS A 1 95 ? 15.670 2.404 -11.145 1.00 87.06 95 LYS A CA 1
ATOM 717 C C . LYS A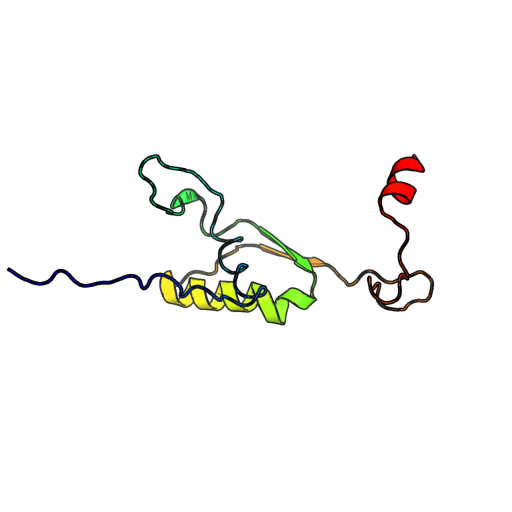 1 95 ? 17.083 1.966 -11.542 1.00 87.06 95 LYS A C 1
ATOM 719 O O . LYS A 1 95 ? 17.767 2.676 -12.267 1.00 87.06 95 LYS A O 1
ATOM 724 N N . ARG A 1 96 ? 17.507 0.775 -11.100 1.00 87.81 96 ARG A N 1
ATOM 725 C CA . ARG A 1 96 ? 18.838 0.223 -11.394 1.00 87.81 96 ARG A CA 1
ATOM 726 C C . ARG A 1 96 ? 19.000 -0.151 -12.867 1.00 87.81 96 ARG A C 1
ATOM 728 O O . ARG A 1 96 ? 20.050 0.125 -13.433 1.00 87.81 96 ARG A O 1
ATOM 735 N N . LEU A 1 97 ? 17.986 -0.775 -13.469 1.00 86.88 97 LEU A N 1
ATOM 736 C CA . LEU A 1 97 ? 18.014 -1.139 -14.890 1.00 86.88 97 LEU A CA 1
ATOM 737 C C . LEU A 1 97 ? 17.685 0.043 -15.808 1.00 86.88 97 LEU A C 1
ATOM 739 O O . LEU A 1 97 ? 17.874 -0.084 -17.012 1.00 86.88 97 LEU A O 1
ATOM 743 N N . LYS A 1 98 ? 17.197 1.166 -15.255 1.00 86.38 98 LYS A N 1
ATOM 744 C CA . LYS A 1 98 ? 16.752 2.351 -16.009 1.00 86.38 98 LYS A CA 1
ATOM 745 C C . LYS A 1 98 ? 15.783 1.994 -17.147 1.00 86.38 98 LYS A C 1
ATOM 747 O O . LYS A 1 98 ? 15.782 2.624 -18.194 1.00 86.38 98 LYS A O 1
ATOM 752 N N . ASN A 1 99 ? 14.957 0.969 -16.937 1.00 88.44 99 ASN A N 1
ATOM 753 C CA . ASN A 1 99 ? 13.992 0.466 -17.914 1.00 88.44 99 ASN A CA 1
ATOM 754 C C . ASN A 1 99 ? 12.621 1.142 -17.756 1.00 88.44 99 ASN A C 1
ATOM 756 O O . ASN A 1 99 ? 11.593 0.474 -17.769 1.00 88.44 99 ASN A O 1
ATOM 760 N N . TYR A 1 100 ? 12.607 2.457 -17.540 1.00 88.00 100 TYR A N 1
ATOM 761 C CA . TYR A 1 100 ? 11.385 3.240 -17.381 1.00 88.00 100 TYR A CA 1
ATOM 762 C C . TYR A 1 100 ? 11.478 4.534 -18.177 1.00 88.00 100 TYR A C 1
ATOM 764 O O . TYR A 1 100 ? 12.556 5.117 -18.284 1.00 88.00 100 TYR A O 1
ATOM 772 N N . THR A 1 101 ? 10.344 4.984 -18.703 1.00 85.69 101 THR A N 1
ATOM 773 C CA . THR A 1 101 ? 10.232 6.321 -19.284 1.00 85.69 101 THR A CA 1
ATOM 774 C C . THR A 1 101 ? 10.169 7.344 -18.148 1.00 85.69 101 THR A C 1
ATOM 776 O O . THR A 1 101 ? 9.371 7.155 -17.222 1.00 85.69 101 THR A O 1
ATOM 779 N N . PRO A 1 102 ? 11.007 8.395 -18.156 1.00 87.81 102 PRO A N 1
ATOM 780 C CA . PRO A 1 102 ? 10.948 9.457 -17.161 1.00 87.81 102 PRO A CA 1
ATOM 781 C C . PRO A 1 102 ? 9.541 10.073 -17.063 1.00 87.81 102 PRO A C 1
ATOM 783 O O . PRO A 1 102 ? 8.911 10.306 -18.096 1.00 87.81 102 PRO A O 1
ATOM 786 N N . PRO A 1 103 ? 9.037 10.371 -15.850 1.00 85.88 103 PRO A N 1
ATOM 787 C CA . PRO A 1 103 ? 7.709 10.964 -15.684 1.00 85.88 103 PRO A CA 1
ATOM 788 C C . PRO A 1 103 ? 7.552 12.296 -16.422 1.00 85.88 103 PRO A C 1
ATOM 790 O O . PRO A 1 103 ? 6.507 12.542 -17.011 1.00 85.88 103 PRO A O 1
ATOM 793 N N . ASP A 1 104 ? 8.601 13.121 -16.438 1.00 88.94 104 ASP A N 1
ATOM 794 C CA . ASP A 1 104 ? 8.577 14.436 -17.087 1.00 88.94 104 ASP A CA 1
ATOM 795 C C . ASP A 1 104 ? 8.370 14.321 -18.605 1.00 88.94 104 ASP A C 1
ATOM 797 O O . ASP A 1 104 ? 7.657 15.124 -19.202 1.00 88.94 104 ASP A O 1
ATOM 801 N N . GLU A 1 105 ? 8.943 13.293 -19.237 1.00 87.06 105 GLU A N 1
ATOM 802 C CA . GLU A 1 105 ? 8.731 13.025 -20.665 1.00 87.06 105 GLU A CA 1
ATOM 803 C C . GLU A 1 105 ? 7.288 12.590 -20.950 1.00 87.06 105 GLU A C 1
ATOM 805 O O . GLU A 1 105 ? 6.722 12.981 -21.966 1.00 87.06 105 GLU A O 1
ATOM 810 N N . LEU A 1 106 ? 6.672 11.821 -20.044 1.00 85.25 106 LEU A N 1
ATOM 811 C CA . LEU A 1 106 ? 5.275 11.395 -20.179 1.00 85.25 106 LEU A CA 1
ATOM 812 C C . LEU A 1 106 ? 4.290 12.553 -19.982 1.00 85.25 106 LEU A C 1
ATOM 814 O O . LEU A 1 106 ? 3.278 12.614 -20.676 1.00 85.25 106 LEU A O 1
ATOM 818 N N . LEU A 1 107 ? 4.574 13.459 -19.044 1.00 88.00 107 LEU A N 1
ATOM 819 C CA . LEU A 1 107 ? 3.699 14.590 -18.725 1.00 88.00 107 LEU A CA 1
ATOM 820 C C . LEU A 1 107 ? 3.675 15.648 -19.833 1.00 88.00 107 LEU A C 1
ATOM 822 O O . LEU A 1 107 ? 2.631 16.241 -20.065 1.00 88.00 107 LEU A O 1
ATOM 826 N N . ASN A 1 108 ? 4.797 15.857 -20.525 1.00 88.56 108 ASN A N 1
ATOM 827 C CA . ASN A 1 108 ? 4.916 16.847 -21.604 1.00 88.56 108 ASN A CA 1
ATOM 828 C C . ASN A 1 108 ? 4.419 16.339 -22.972 1.00 88.56 108 ASN A C 1
ATOM 830 O O . ASN A 1 108 ? 4.492 17.068 -23.960 1.00 88.56 108 ASN A O 1
ATOM 834 N N . LEU A 1 109 ? 3.976 15.079 -23.060 1.00 80.38 109 LEU A N 1
ATOM 835 C CA . LEU A 1 109 ? 3.461 14.477 -24.295 1.00 80.38 109 LEU A CA 1
ATOM 836 C C . LEU A 1 109 ? 2.004 14.893 -24.598 1.00 80.38 109 LEU A C 1
ATOM 838 O O . LEU A 1 109 ? 1.487 14.587 -25.673 1.00 80.38 109 LEU A O 1
ATOM 842 N N . HIS A 1 110 ? 1.356 15.589 -23.662 1.00 57.66 110 HIS A N 1
ATOM 843 C CA . HIS A 1 110 ? -0.012 16.106 -23.732 1.00 57.66 110 HIS A CA 1
ATOM 844 C C . HIS A 1 110 ? -0.039 17.615 -23.471 1.00 57.66 110 HIS A C 1
ATOM 846 O O . HIS A 1 110 ? -1.041 18.240 -23.886 1.00 57.66 110 HIS A O 1
#

Foldseek 3Di:
DDDDDDDPDDPDPDDPPQPPQLCPLVDPDDCPDDPDGHRDPVCFQPAEDEEAPVCVVPRLVVNQVVCCVPPVDGNYDYYHHDYFDAAPVRHGDDPVVVRDDDPVVVVVVD

InterPro domains:
  IPR002300 Aminoacyl-tRNA synthetase, class Ia [PF00133] (43-108)
  IPR014729 Rossmann-like alpha/beta/alpha sandwich fold [G3DSA:3.40.50.620] (25-110)
  IPR023586 Isoleucine-tRNA ligase, type 2 [PTHR42780] (42-108)

Radius of gyration: 19.64 Å; chains: 1; bounding box: 32×32×71 Å